Protein AF-W1P8T4-F1 (afdb_monomer_lite)

Structure (mmCIF, N/CA/C/O backbone):
data_AF-W1P8T4-F1
#
_entry.id   AF-W1P8T4-F1
#
loop_
_atom_site.group_PDB
_atom_site.id
_atom_site.type_symbol
_atom_site.label_atom_id
_atom_site.label_alt_id
_atom_site.label_comp_id
_atom_site.label_asym_id
_atom_site.label_entity_id
_atom_site.label_seq_id
_atom_site.pdbx_PDB_ins_code
_atom_site.Cartn_x
_atom_site.Cartn_y
_atom_site.Cartn_z
_atom_site.occupancy
_atom_site.B_iso_or_equiv
_atom_site.auth_seq_id
_atom_site.auth_comp_id
_atom_site.auth_asym_id
_atom_site.auth_atom_id
_atom_site.pdbx_PDB_model_num
ATOM 1 N N . MET A 1 1 ? 58.802 -28.092 11.693 1.00 38.75 1 MET A N 1
ATOM 2 C CA . MET A 1 1 ? 59.271 -26.756 12.123 1.00 38.75 1 MET A CA 1
ATOM 3 C C . MET A 1 1 ? 58.046 -25.963 12.549 1.00 38.75 1 MET A C 1
ATOM 5 O O . MET A 1 1 ? 57.243 -25.651 11.690 1.00 38.75 1 MET A O 1
ATOM 9 N N . SER A 1 2 ? 57.675 -25.945 13.824 1.00 33.44 2 SER A N 1
ATOM 10 C CA . SER A 1 2 ? 58.261 -25.243 14.984 1.00 33.44 2 SER A CA 1
ATOM 11 C C . SER A 1 2 ? 57.431 -23.998 15.304 1.00 33.44 2 SER A C 1
ATOM 13 O O . SER A 1 2 ? 57.454 -23.016 14.572 1.00 33.44 2 SER A O 1
ATOM 15 N N . LEU A 1 3 ? 56.683 -24.141 16.398 1.00 46.53 3 LEU A N 1
ATOM 16 C CA . LEU A 1 3 ? 56.013 -23.136 17.227 1.00 46.53 3 LEU A CA 1
ATOM 17 C C . LEU A 1 3 ? 57.007 -22.090 17.765 1.00 46.53 3 LEU A C 1
ATOM 19 O O . LEU A 1 3 ? 58.188 -22.406 17.767 1.00 46.53 3 LEU A O 1
ATOM 23 N N . TYR A 1 4 ? 56.513 -20.932 18.243 1.00 39.62 4 TYR A N 1
ATOM 24 C CA . TYR A 1 4 ? 56.888 -20.173 19.474 1.00 39.62 4 TYR A CA 1
ATOM 25 C C . TYR A 1 4 ? 56.083 -18.834 19.471 1.00 39.62 4 TYR A C 1
ATOM 27 O O . TYR A 1 4 ? 56.237 -18.055 18.534 1.00 39.62 4 TYR A O 1
ATOM 35 N N . THR A 1 5 ? 54.987 -18.667 20.244 1.00 39.75 5 THR A N 1
ATOM 36 C CA . THR A 1 5 ? 54.836 -18.135 21.643 1.00 39.75 5 THR A CA 1
ATOM 37 C C . THR A 1 5 ? 55.369 -16.703 21.833 1.00 39.75 5 THR A C 1
ATOM 39 O O . THR A 1 5 ? 56.529 -16.468 21.524 1.00 39.75 5 THR A O 1
ATOM 42 N N . GLU A 1 6 ? 54.578 -15.673 22.177 1.00 38.62 6 GLU A N 1
ATOM 43 C CA . GLU A 1 6 ? 53.834 -15.351 23.430 1.00 38.62 6 GLU A CA 1
ATOM 44 C C . GLU A 1 6 ? 54.725 -14.822 24.588 1.00 38.62 6 GLU A C 1
ATOM 46 O O . GLU A 1 6 ? 55.873 -15.233 24.710 1.00 38.62 6 GLU A O 1
ATOM 51 N N . TYR A 1 7 ? 54.121 -13.968 25.442 1.00 37.50 7 TYR A N 1
ATOM 52 C CA . TYR A 1 7 ? 54.518 -13.442 26.774 1.00 37.50 7 TYR A CA 1
ATOM 53 C C . TYR A 1 7 ? 55.282 -12.098 26.841 1.00 37.50 7 TYR A C 1
ATOM 55 O O . TYR A 1 7 ? 56.209 -11.886 26.074 1.00 37.50 7 TYR A O 1
ATOM 63 N N . VAL A 1 8 ? 55.064 -11.153 27.779 1.00 39.03 8 VAL A N 1
ATOM 64 C CA . VAL A 1 8 ? 54.045 -10.788 28.811 1.00 39.03 8 VAL A CA 1
ATOM 65 C C . VAL A 1 8 ? 54.620 -9.561 29.562 1.00 39.03 8 VAL A C 1
ATOM 67 O O . VAL A 1 8 ? 55.841 -9.421 29.610 1.00 39.03 8 VAL A O 1
ATOM 70 N N . GLY A 1 9 ? 53.796 -8.740 30.239 1.00 29.42 9 GLY A N 1
ATOM 71 C CA . GLY A 1 9 ? 54.251 -8.091 31.490 1.00 29.42 9 GLY A CA 1
ATOM 72 C C . GLY A 1 9 ? 53.670 -6.716 31.860 1.00 29.42 9 GLY A C 1
ATOM 73 O O . GLY A 1 9 ? 54.189 -5.692 31.438 1.00 29.42 9 GLY A O 1
ATOM 74 N N . SER A 1 10 ? 52.658 -6.700 32.737 1.00 40.72 10 SER A N 1
ATOM 75 C CA . SER A 1 10 ? 52.400 -5.646 33.760 1.00 40.72 10 SER A CA 1
ATOM 76 C C . SER A 1 10 ? 53.223 -6.006 35.029 1.00 40.72 10 SER A C 1
ATOM 78 O O . SER A 1 10 ? 53.537 -7.202 35.095 1.00 40.72 10 SER A O 1
ATOM 80 N N . PRO A 1 11 ? 53.585 -5.150 36.041 1.00 51.75 11 PRO A N 1
ATOM 81 C CA . PRO A 1 11 ? 52.664 -4.352 36.906 1.00 51.75 11 PRO A CA 1
ATOM 82 C C . PRO A 1 11 ? 53.266 -3.124 37.697 1.00 51.75 11 PRO A C 1
ATOM 84 O O . PRO A 1 11 ? 54.449 -2.818 37.589 1.00 51.75 11 PRO A O 1
ATOM 87 N N . GLY A 1 12 ? 52.460 -2.467 38.562 1.00 30.81 12 GLY A N 1
ATOM 88 C CA . GLY A 1 12 ? 52.875 -1.598 39.706 1.00 30.81 12 GLY A CA 1
ATOM 89 C C . GLY A 1 12 ? 51.897 -0.425 39.974 1.00 30.81 12 GLY A C 1
ATOM 90 O O . GLY A 1 12 ? 51.764 0.428 39.106 1.00 30.81 12 GLY A O 1
ATOM 91 N N . ALA A 1 13 ? 51.009 -0.435 40.991 1.00 36.50 13 ALA A N 1
ATOM 92 C CA . ALA A 1 13 ? 51.192 -0.078 42.427 1.00 36.50 13 ALA A CA 1
ATOM 93 C C . ALA A 1 13 ? 51.742 1.364 42.616 1.00 36.50 13 ALA A C 1
ATOM 95 O O . ALA A 1 13 ? 52.712 1.706 41.960 1.00 36.50 13 ALA A O 1
ATOM 96 N N . ASP A 1 14 ? 51.240 2.290 43.445 1.00 34.28 14 ASP A N 1
ATOM 97 C CA . ASP A 1 14 ? 50.561 2.222 44.747 1.00 34.28 14 ASP A CA 1
ATOM 98 C C . ASP A 1 14 ? 50.040 3.642 45.133 1.00 34.28 14 ASP A C 1
ATOM 100 O O . ASP A 1 14 ? 50.551 4.634 44.607 1.00 34.28 14 ASP A O 1
ATOM 104 N N . GLY A 1 15 ? 49.072 3.771 46.056 1.00 32.84 15 GLY A N 1
ATOM 105 C CA . GLY A 1 15 ? 48.663 5.081 46.613 1.00 32.84 15 GLY A CA 1
ATOM 106 C C . GLY A 1 15 ? 47.266 5.169 47.258 1.00 32.84 15 GLY A C 1
ATOM 107 O O . GLY A 1 15 ? 46.331 5.695 46.662 1.00 32.84 15 GLY A O 1
ATOM 108 N N . SER A 1 16 ? 47.134 4.709 48.506 1.00 38.81 16 SER A N 1
ATOM 109 C CA . SER A 1 16 ? 46.052 5.034 49.475 1.00 38.81 16 SER A CA 1
ATOM 110 C C . SER A 1 16 ? 46.638 5.932 50.600 1.00 38.81 16 SER A C 1
ATOM 112 O O . SER A 1 16 ? 47.856 6.115 50.576 1.00 38.81 16 SER A O 1
ATOM 114 N N . PRO A 1 17 ? 45.932 6.406 51.664 1.00 48.06 17 PRO A N 1
ATOM 115 C CA . PRO A 1 17 ? 44.488 6.559 51.956 1.00 48.06 17 PRO A CA 1
ATOM 116 C C . PRO A 1 17 ? 44.129 7.933 52.626 1.00 48.06 17 PRO A C 1
ATOM 118 O O . PRO A 1 17 ? 45.003 8.628 53.136 1.00 48.06 17 PRO A O 1
ATOM 121 N N . MET A 1 18 ? 42.845 8.307 52.772 1.00 32.91 18 MET A N 1
ATOM 122 C CA . MET A 1 18 ? 42.423 9.198 53.881 1.00 32.91 18 MET A CA 1
ATOM 123 C C . MET A 1 18 ? 40.998 8.879 54.379 1.00 32.91 18 MET A C 1
ATOM 125 O O . MET A 1 18 ? 40.121 8.506 53.609 1.00 32.91 18 MET A O 1
ATOM 129 N N . MET A 1 19 ? 40.840 8.950 55.702 1.00 40.12 19 MET A N 1
ATOM 130 C CA . MET A 1 19 ? 39.893 8.250 56.590 1.00 40.12 19 MET A CA 1
ATOM 131 C C . MET A 1 19 ? 38.429 8.787 56.651 1.00 40.12 19 MET A C 1
ATOM 133 O O . MET A 1 19 ? 38.187 9.914 56.225 1.00 40.12 19 MET A O 1
ATOM 137 N N . PRO A 1 20 ? 37.467 8.032 57.251 1.00 46.41 20 PRO A N 1
ATOM 138 C CA . PRO A 1 20 ? 36.069 8.437 57.565 1.00 46.41 20 PRO A CA 1
ATOM 139 C C . PRO A 1 20 ? 35.914 8.897 59.051 1.00 46.41 20 PRO A C 1
ATOM 141 O O . PRO A 1 20 ? 36.939 8.944 59.734 1.00 46.41 20 PRO A O 1
ATOM 144 N N . PRO A 1 21 ? 34.713 9.029 59.690 1.00 54.47 21 PRO A N 1
ATOM 145 C CA . PRO A 1 21 ? 33.370 9.616 59.407 1.00 54.47 21 PRO A CA 1
ATOM 146 C C . PRO A 1 21 ? 33.087 10.802 60.420 1.00 54.47 21 PRO A C 1
ATOM 148 O O . PRO A 1 21 ? 34.081 11.235 61.003 1.00 54.47 21 PRO A O 1
ATOM 151 N N . PRO A 1 22 ? 31.871 11.383 60.719 1.00 44.50 22 PRO A N 1
ATOM 152 C CA . PRO A 1 22 ? 30.757 10.696 61.423 1.00 44.50 22 PRO A CA 1
ATOM 153 C C . PRO A 1 22 ? 29.301 11.273 61.292 1.00 44.50 22 PRO A C 1
ATOM 155 O O . PRO A 1 22 ? 29.053 12.471 61.267 1.00 44.50 22 PRO A O 1
ATOM 158 N N . ASN A 1 23 ? 28.323 10.375 61.469 1.00 36.62 23 ASN A N 1
ATOM 159 C CA . ASN A 1 23 ? 27.116 10.545 62.305 1.00 36.62 23 ASN A CA 1
ATOM 160 C C . ASN A 1 23 ? 25.839 11.318 61.862 1.00 36.62 23 ASN A C 1
ATOM 162 O O . ASN A 1 23 ? 25.795 12.540 61.815 1.00 36.62 23 ASN A O 1
ATOM 166 N N . LYS A 1 24 ? 24.747 10.525 61.908 1.00 36.94 24 LYS A N 1
ATOM 167 C CA . LYS A 1 24 ? 23.436 10.745 62.575 1.00 36.94 24 LYS A CA 1
ATOM 168 C C . LYS A 1 24 ? 22.267 11.323 61.757 1.00 36.94 24 LYS A C 1
ATOM 170 O O . LYS A 1 24 ? 22.176 12.509 61.478 1.00 36.94 24 LYS A O 1
ATOM 175 N N . ILE A 1 25 ? 21.299 10.432 61.518 1.00 47.41 25 ILE A N 1
ATOM 176 C CA . ILE A 1 25 ? 19.887 10.695 61.190 1.00 47.41 25 ILE A CA 1
ATOM 177 C C . ILE A 1 25 ? 19.217 11.407 62.387 1.00 47.41 25 ILE A C 1
ATOM 179 O O . ILE A 1 25 ? 19.556 11.101 63.535 1.00 47.41 25 ILE A O 1
ATOM 183 N N . PRO A 1 26 ? 18.224 12.284 62.156 1.00 50.25 26 PRO A N 1
ATOM 184 C CA . PRO A 1 26 ? 16.894 11.945 62.661 1.00 50.25 26 PRO A CA 1
ATOM 185 C C . PRO A 1 26 ? 15.768 12.141 61.636 1.00 50.25 26 PRO A C 1
ATOM 187 O O . PRO A 1 26 ? 15.724 13.091 60.860 1.00 50.25 26 PRO A O 1
ATOM 190 N N . VAL A 1 27 ? 14.840 11.193 61.715 1.00 47.62 27 VAL A N 1
ATOM 191 C CA . VAL A 1 27 ? 13.529 11.099 61.075 1.00 47.62 27 VAL A CA 1
ATOM 192 C C . VAL A 1 27 ? 12.773 12.430 61.134 1.00 47.62 27 VAL A C 1
ATOM 194 O O . VAL A 1 27 ? 12.494 12.946 62.216 1.00 47.62 27 VAL A O 1
ATOM 197 N N . SER A 1 28 ? 12.398 12.957 59.966 1.00 49.41 28 SER A N 1
ATOM 198 C CA . SER A 1 28 ? 11.439 14.057 59.868 1.00 49.41 28 SER A CA 1
ATOM 199 C C . SER A 1 28 ? 10.033 13.524 60.147 1.00 49.41 28 SER A C 1
ATOM 201 O O . SER A 1 28 ? 9.520 12.653 59.442 1.00 49.41 28 SER A O 1
ATOM 203 N N . SER A 1 29 ? 9.448 14.027 61.229 1.00 49.41 29 SER A N 1
ATOM 204 C CA . SER A 1 29 ? 8.103 13.725 61.708 1.00 49.41 29 SER A CA 1
ATOM 205 C C . SER A 1 29 ? 7.066 14.332 60.754 1.00 49.41 29 SER A C 1
ATOM 207 O O . SER A 1 29 ? 7.013 15.551 60.591 1.00 49.41 29 SER A O 1
ATOM 209 N N . MET A 1 30 ? 6.249 13.506 60.093 1.00 41.47 30 MET A N 1
ATOM 210 C CA . MET A 1 30 ? 5.172 14.003 59.229 1.00 41.47 30 MET A CA 1
ATOM 211 C C . MET A 1 30 ? 3.962 14.424 60.068 1.00 41.47 30 MET A C 1
ATOM 213 O O . MET A 1 30 ? 3.213 13.588 60.575 1.00 41.47 30 MET A O 1
ATOM 217 N N . SER A 1 31 ? 3.739 15.733 60.168 1.00 45.97 31 SER A N 1
ATOM 218 C CA . SER A 1 31 ? 2.503 16.306 60.705 1.00 45.97 31 SER A CA 1
ATOM 219 C C . SER A 1 31 ? 1.335 16.027 59.754 1.00 45.97 31 SER A C 1
ATOM 221 O O . SER A 1 31 ? 1.304 16.519 58.628 1.00 45.97 31 SER A O 1
ATOM 223 N N . ARG A 1 32 ? 0.356 15.241 60.210 1.00 59.62 32 ARG A N 1
ATOM 224 C CA . ARG A 1 32 ? -0.931 15.051 59.526 1.00 59.62 32 ARG A CA 1
ATOM 225 C C . ARG A 1 32 ? -1.790 16.302 59.714 1.00 59.62 32 ARG A C 1
ATOM 227 O O . ARG A 1 32 ? -2.131 16.628 60.848 1.00 59.62 32 ARG A O 1
ATOM 234 N N . THR A 1 33 ? -2.179 16.975 58.634 1.00 53.00 33 THR A N 1
ATOM 235 C CA . THR A 1 33 ? -3.191 18.042 58.681 1.00 53.00 33 THR A CA 1
ATOM 236 C C . THR A 1 33 ? -4.510 17.551 58.086 1.00 53.00 33 THR A C 1
ATOM 238 O O . THR A 1 33 ? -4.568 17.021 56.979 1.00 53.00 33 THR A O 1
ATOM 241 N N . ASN A 1 34 ? -5.573 17.693 58.880 1.00 42.69 34 ASN A N 1
ATOM 242 C CA . ASN A 1 34 ? -6.947 17.366 58.523 1.00 42.69 34 ASN A CA 1
ATOM 243 C C . ASN A 1 34 ? -7.571 18.439 57.605 1.00 42.69 34 ASN A C 1
ATOM 245 O O . ASN A 1 34 ? -7.216 19.614 57.639 1.00 42.69 34 ASN A O 1
ATOM 249 N N . SER A 1 35 ? -8.542 17.973 56.824 1.00 52.59 35 SER A N 1
ATOM 250 C CA . SER A 1 35 ? -9.438 18.613 55.849 1.00 52.59 35 SER A CA 1
ATOM 251 C C . SER A 1 35 ? -10.062 19.981 56.185 1.00 52.59 35 SER A C 1
ATOM 253 O O . SER A 1 35 ? -10.529 20.193 57.304 1.00 52.59 35 SER A O 1
ATOM 255 N N . ARG A 1 36 ? -10.281 20.811 55.146 1.00 45.78 36 ARG A N 1
ATOM 256 C CA . ARG A 1 36 ? -11.433 21.738 55.018 1.00 45.78 36 ARG A CA 1
ATOM 257 C C . ARG A 1 36 ? -11.977 21.742 53.571 1.00 45.78 36 ARG A C 1
ATOM 259 O O . ARG A 1 36 ? -11.181 21.561 52.651 1.00 45.78 36 ARG A O 1
ATOM 266 N N . PRO A 1 37 ? -13.294 21.948 53.355 1.00 49.94 37 PRO A N 1
ATOM 267 C CA . PRO A 1 37 ? -13.893 22.032 52.024 1.00 49.94 37 PRO A CA 1
ATOM 268 C C . PRO A 1 37 ? -13.695 23.437 51.440 1.00 49.94 37 PRO A C 1
ATOM 270 O O . PRO A 1 37 ? -14.021 24.430 52.088 1.00 49.94 37 PRO A O 1
ATOM 273 N N . VAL A 1 38 ? -13.143 23.517 50.228 1.00 43.22 38 VAL A N 1
ATOM 274 C CA . VAL A 1 38 ? -12.953 24.777 49.498 1.00 43.22 38 VAL A CA 1
ATOM 275 C C . VAL A 1 38 ? -14.232 25.119 48.732 1.00 43.22 38 VAL A C 1
ATOM 277 O O . VAL A 1 38 ? -14.765 24.307 47.979 1.00 43.22 38 VAL A O 1
ATOM 280 N N . GLN A 1 39 ? -14.712 26.332 48.987 1.00 45.19 39 GLN A N 1
ATOM 281 C CA . GLN A 1 39 ? -15.829 27.018 48.348 1.00 45.19 39 GLN A CA 1
ATOM 282 C C . GLN A 1 39 ? -15.459 27.382 46.898 1.00 45.19 39 GLN A C 1
ATOM 284 O O . GLN A 1 39 ? -14.366 27.884 46.645 1.00 45.19 39 GLN A O 1
ATOM 289 N N . PHE A 1 40 ? -16.351 27.073 45.953 1.00 48.03 40 PHE A N 1
ATOM 290 C CA . PHE A 1 40 ? -16.137 27.190 44.507 1.00 48.03 40 PHE A CA 1
ATOM 291 C C . PHE A 1 40 ? -16.166 28.651 44.023 1.00 48.03 40 PHE A C 1
ATOM 293 O O . PHE A 1 40 ? -17.191 29.317 44.131 1.00 48.03 40 PHE A O 1
ATOM 300 N N . GLU A 1 41 ? -15.065 29.104 43.420 1.00 48.66 41 GLU A N 1
ATOM 301 C CA . GLU A 1 41 ? -14.973 30.307 42.580 1.00 48.66 41 GLU A CA 1
ATOM 302 C C . GLU A 1 41 ? -14.687 29.832 41.138 1.00 48.66 41 GLU A C 1
ATOM 304 O O . GLU A 1 41 ? -13.661 29.210 40.858 1.00 48.66 41 GLU A O 1
ATOM 309 N N . ASN A 1 42 ? -15.631 30.047 40.219 1.00 52.81 42 ASN A N 1
ATOM 310 C CA . ASN A 1 42 ? -15.788 29.248 38.991 1.00 52.81 42 ASN A CA 1
ATOM 311 C C . ASN A 1 42 ? -14.883 29.612 37.791 1.00 52.81 42 ASN A C 1
ATOM 313 O O . ASN A 1 42 ? -15.015 28.981 36.745 1.00 52.81 42 ASN A O 1
ATOM 317 N N . SER A 1 43 ? -13.955 30.572 37.898 1.00 54.88 43 SER A N 1
ATOM 318 C CA . SER A 1 43 ? -13.165 31.035 36.731 1.00 54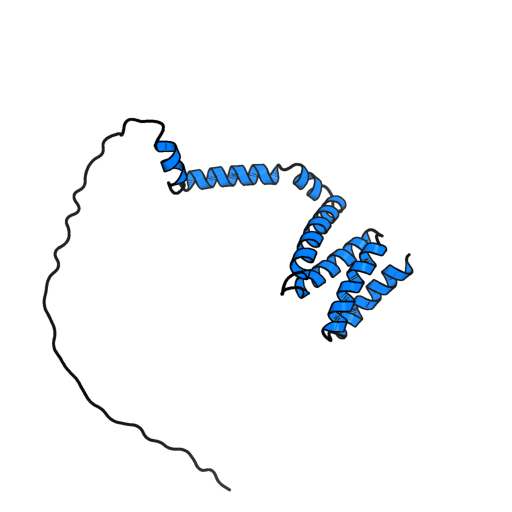.88 43 SER A CA 1
ATOM 319 C C . SER A 1 43 ? -11.699 30.576 36.709 1.00 54.88 43 SER A C 1
ATOM 321 O O . SER A 1 43 ? -11.157 30.319 35.638 1.00 54.88 43 SER A O 1
ATOM 323 N N . SER A 1 44 ? -11.046 30.387 37.861 1.00 53.28 44 SER A N 1
ATOM 324 C CA . SER A 1 44 ? -9.675 29.834 37.918 1.00 53.28 44 SER A CA 1
ATOM 325 C C . SER A 1 44 ? -9.635 28.306 37.793 1.00 53.28 44 SER A C 1
ATOM 327 O O . SER A 1 44 ? -8.573 27.723 37.566 1.00 53.28 44 SER A O 1
ATOM 329 N N . LEU A 1 45 ? -10.789 27.643 37.928 1.00 53.12 45 LEU A N 1
ATOM 330 C CA . LEU A 1 45 ? -10.892 26.189 37.871 1.00 53.12 45 LEU A CA 1
ATOM 331 C C . LEU A 1 45 ? -10.714 25.637 36.458 1.00 53.12 45 LEU A C 1
ATOM 333 O O . LEU A 1 45 ? -10.149 24.559 36.333 1.00 53.12 45 LEU A O 1
ATOM 337 N N . ILE A 1 46 ? -11.116 26.364 35.410 1.00 55.25 46 ILE A N 1
ATOM 338 C CA . ILE A 1 46 ? -11.019 25.885 34.019 1.00 55.25 46 ILE A CA 1
ATOM 339 C C . ILE A 1 46 ? -9.553 25.727 33.588 1.00 55.25 46 ILE A C 1
ATOM 341 O O . ILE A 1 46 ? -9.208 24.717 32.982 1.00 55.25 46 ILE A O 1
ATOM 345 N N . GLN A 1 47 ? -8.667 26.647 33.987 1.00 54.84 47 GLN A N 1
ATOM 346 C CA . GLN A 1 47 ? -7.227 26.511 33.733 1.00 54.84 47 GLN A CA 1
ATOM 347 C C . GLN A 1 47 ? -6.629 25.346 34.542 1.00 54.84 47 GLN A C 1
ATOM 349 O O . GLN A 1 47 ? -5.896 24.525 34.001 1.00 54.84 47 GLN A O 1
ATOM 354 N N . SER A 1 48 ? -7.030 25.195 35.813 1.00 55.19 48 SER A N 1
ATOM 355 C CA . SER A 1 48 ? -6.600 24.056 36.643 1.00 55.19 48 SER A CA 1
ATOM 356 C C . SER A 1 48 ? -7.147 22.700 36.172 1.00 55.19 48 SER A C 1
ATOM 358 O O . SER A 1 48 ? -6.579 21.666 36.509 1.00 55.19 48 SER A O 1
ATOM 360 N N . LEU A 1 49 ? -8.254 22.689 35.419 1.00 56.84 49 LEU A N 1
ATOM 361 C CA . LEU A 1 49 ? -8.894 21.479 34.902 1.00 56.84 49 LEU A CA 1
ATOM 362 C C . LEU A 1 49 ? -8.119 20.895 33.715 1.00 56.84 49 LEU A C 1
ATOM 364 O O . LEU A 1 49 ? -8.103 19.680 33.552 1.00 56.84 49 LEU A O 1
ATOM 368 N N . VAL A 1 50 ? -7.469 21.751 32.919 1.00 63.62 50 VAL A N 1
ATOM 369 C CA . VAL A 1 50 ? -6.620 21.340 31.789 1.00 63.62 50 VAL A CA 1
ATOM 370 C C . VAL A 1 50 ? -5.217 20.946 32.266 1.00 63.62 50 VAL A C 1
ATOM 372 O O . VAL A 1 50 ? -4.643 19.998 31.742 1.00 63.62 50 VAL A O 1
ATOM 375 N N . ASP A 1 51 ? -4.698 21.607 33.307 1.00 71.00 51 ASP A N 1
ATOM 376 C CA . ASP A 1 51 ? -3.375 21.307 33.881 1.00 71.00 51 ASP A CA 1
ATOM 377 C C . ASP A 1 51 ? -3.379 20.135 34.882 1.00 71.00 51 ASP A C 1
ATOM 379 O O . ASP A 1 51 ? -2.322 19.660 35.312 1.00 71.00 51 ASP A O 1
ATOM 383 N N . ARG A 1 52 ? -4.556 19.634 35.277 1.00 84.06 52 ARG A N 1
ATOM 384 C CA . ARG A 1 52 ? -4.662 18.474 36.165 1.00 84.06 52 ARG A CA 1
ATOM 385 C C . ARG A 1 52 ? -4.524 17.179 35.355 1.00 84.06 52 ARG A C 1
ATOM 387 O O . ARG A 1 52 ? -5.305 16.963 34.430 1.00 84.06 52 ARG A O 1
ATOM 394 N N . PRO A 1 53 ? -3.628 16.251 35.742 1.00 85.25 53 PRO A N 1
ATOM 395 C CA . PRO A 1 53 ? -3.581 14.935 35.114 1.00 85.25 53 PRO A CA 1
ATOM 396 C C . PRO A 1 53 ? -4.938 14.233 35.272 1.00 85.25 53 PRO A C 1
ATOM 398 O O . PRO A 1 53 ? -5.460 14.123 36.391 1.00 85.25 53 PRO A O 1
ATOM 401 N N . MET A 1 54 ? -5.507 13.776 34.152 1.00 90.69 54 MET A N 1
ATOM 402 C CA . MET A 1 54 ? -6.789 13.069 34.138 1.00 90.69 54 MET A CA 1
ATOM 403 C C . MET A 1 54 ? -6.752 11.858 35.072 1.00 90.69 54 MET A C 1
ATOM 405 O O . MET A 1 54 ? -5.781 11.097 35.111 1.00 90.69 54 MET A O 1
ATOM 409 N N . LYS A 1 55 ? -7.835 11.650 35.824 1.00 93.75 55 LYS A N 1
ATOM 410 C CA . LYS A 1 55 ? -8.033 10.403 36.575 1.00 93.75 55 LYS A CA 1
ATOM 411 C C . LYS A 1 55 ? -8.210 9.249 35.594 1.00 93.75 55 LYS A C 1
ATOM 413 O O . LYS A 1 55 ? -8.781 9.427 34.525 1.00 93.75 55 LYS A O 1
ATOM 418 N N . LEU A 1 56 ? -7.850 8.036 36.011 1.00 94.88 56 LEU A N 1
ATOM 419 C CA . LEU A 1 56 ? -8.050 6.831 35.198 1.00 94.88 56 LEU A CA 1
ATOM 420 C C . LEU A 1 56 ? -9.507 6.662 34.724 1.00 94.88 56 LEU A C 1
ATOM 422 O O . LEU A 1 56 ? -9.734 6.264 33.589 1.00 94.88 56 LEU A O 1
ATOM 426 N N . SER A 1 57 ? -10.491 7.016 35.557 1.00 95.44 57 SER A N 1
ATOM 427 C CA . SER A 1 57 ? -11.910 6.995 35.177 1.00 95.44 57 SER A CA 1
ATOM 428 C C . SER A 1 57 ? -12.249 7.995 34.068 1.00 95.44 57 SER A C 1
ATOM 430 O O . SER A 1 57 ? -13.052 7.689 33.198 1.00 95.44 57 SER A O 1
ATOM 432 N N . GLU A 1 58 ? -11.638 9.182 34.092 1.00 94.38 58 GLU A N 1
ATOM 433 C CA . GLU A 1 58 ? -11.825 10.216 33.066 1.00 94.38 58 GLU A CA 1
ATOM 434 C C . GLU A 1 58 ? -11.182 9.764 31.746 1.00 94.38 58 GLU A C 1
ATOM 436 O O . GLU A 1 58 ? -11.813 9.858 30.698 1.00 94.38 58 GLU A O 1
ATOM 441 N N . VAL A 1 59 ? -9.980 9.174 31.808 1.00 94.62 59 VAL A N 1
ATOM 442 C CA . VAL A 1 59 ? -9.314 8.563 30.643 1.00 94.62 59 VAL A CA 1
ATOM 443 C C . VAL A 1 59 ? -10.161 7.439 30.050 1.00 94.62 59 VAL A C 1
ATOM 445 O O . VAL A 1 59 ? -10.310 7.373 28.835 1.00 94.62 59 VAL A O 1
ATOM 448 N N . HIS A 1 60 ? -10.731 6.568 30.885 1.00 96.75 60 HIS A N 1
ATOM 449 C CA . HIS A 1 60 ? -11.569 5.463 30.424 1.00 96.75 60 HIS A CA 1
ATOM 450 C C . HIS A 1 60 ? -12.814 5.961 29.682 1.00 96.75 60 HIS A C 1
ATOM 452 O O . HIS A 1 60 ? -13.056 5.532 28.559 1.00 96.75 60 HIS A O 1
ATOM 458 N N . VAL A 1 61 ? -13.545 6.918 30.262 1.00 96.94 61 VAL A N 1
ATOM 459 C CA . VAL A 1 61 ? -14.730 7.511 29.621 1.00 96.94 61 VAL A CA 1
ATOM 460 C C . VAL A 1 61 ? -14.357 8.225 28.319 1.00 96.94 61 VAL A C 1
ATOM 462 O O . VAL A 1 61 ? -15.053 8.078 27.318 1.00 96.94 61 VAL A O 1
ATOM 465 N N . ALA A 1 62 ? -13.246 8.969 28.299 1.00 95.62 62 ALA A N 1
ATOM 466 C CA . ALA A 1 62 ? -12.768 9.623 27.084 1.00 95.62 62 ALA A CA 1
ATOM 467 C C . ALA A 1 62 ? -12.389 8.603 25.996 1.00 95.62 62 ALA A C 1
ATOM 469 O O . ALA A 1 62 ? -12.750 8.782 24.835 1.00 95.62 62 ALA A O 1
ATOM 470 N N . ALA A 1 63 ? -11.711 7.514 26.367 1.00 96.31 63 ALA A N 1
ATOM 471 C CA . ALA A 1 63 ? -11.347 6.442 25.450 1.00 96.31 63 ALA A CA 1
ATOM 472 C C . ALA A 1 63 ? -12.582 5.718 24.894 1.00 96.31 63 ALA A C 1
ATOM 474 O O . ALA A 1 63 ? -12.656 5.514 23.686 1.00 96.31 63 ALA A O 1
ATOM 475 N N . GLU A 1 64 ? -13.568 5.384 25.734 1.00 97.44 64 GLU A N 1
ATOM 476 C CA . GLU A 1 64 ? -14.838 4.801 25.279 1.00 97.44 64 GLU A CA 1
ATOM 477 C C . GLU A 1 64 ? -15.581 5.743 24.333 1.00 97.44 64 GLU A C 1
ATOM 479 O O . GLU A 1 64 ? -16.084 5.306 23.300 1.00 97.44 64 GLU A O 1
ATOM 484 N N . HIS A 1 65 ? -15.628 7.038 24.652 1.00 96.75 65 HIS A N 1
ATOM 485 C CA . HIS A 1 65 ? -16.280 8.025 23.801 1.00 96.75 65 HIS A CA 1
ATOM 486 C C . HIS A 1 65 ? -15.613 8.119 22.423 1.00 96.75 65 HIS A C 1
ATOM 488 O O . HIS A 1 65 ? -16.302 8.054 21.407 1.00 96.75 65 HIS A O 1
ATOM 494 N N . VAL A 1 66 ? -14.280 8.214 22.377 1.00 96.50 66 VAL A N 1
ATOM 495 C CA . VAL A 1 66 ? -13.517 8.276 21.119 1.00 96.50 66 VAL A CA 1
ATOM 496 C C . VAL A 1 66 ? -13.633 6.975 20.333 1.00 96.50 66 VAL A C 1
ATOM 498 O O . VAL A 1 66 ? -13.815 7.016 19.117 1.00 96.50 66 VAL A O 1
ATOM 501 N N . LEU A 1 67 ? -13.568 5.823 21.004 1.00 95.81 67 LEU A N 1
ATOM 502 C CA . LEU A 1 67 ? -13.751 4.527 20.360 1.00 95.81 67 LEU A CA 1
ATOM 503 C C . LEU A 1 67 ? -15.136 4.443 19.722 1.00 95.81 67 LEU A C 1
ATOM 505 O O . LEU A 1 67 ? -15.225 4.172 18.529 1.00 95.81 67 LEU A O 1
ATOM 509 N N . ASN A 1 68 ? -16.193 4.736 20.485 1.00 96.38 68 ASN A N 1
ATOM 510 C CA . ASN A 1 68 ? -17.570 4.715 19.999 1.00 96.38 68 ASN A CA 1
ATOM 511 C C . ASN A 1 68 ? -17.775 5.680 18.832 1.00 96.38 68 ASN A C 1
ATOM 513 O O . ASN A 1 68 ? -18.403 5.303 17.846 1.00 96.38 68 ASN A O 1
ATOM 517 N N . ALA A 1 69 ? -17.216 6.889 18.909 1.00 96.12 69 ALA A N 1
ATOM 518 C CA . ALA A 1 69 ? -17.256 7.845 17.809 1.00 96.12 69 ALA A CA 1
ATOM 519 C C . ALA A 1 69 ? -16.547 7.306 16.556 1.00 96.12 69 ALA A C 1
ATOM 521 O O . ALA A 1 69 ? -17.081 7.419 15.460 1.00 96.12 69 ALA A O 1
ATOM 522 N N . THR A 1 70 ? -15.386 6.666 16.724 1.00 94.19 70 THR A N 1
ATOM 523 C CA . THR A 1 70 ? -14.599 6.110 15.613 1.00 94.19 70 THR A CA 1
ATOM 524 C C . THR A 1 70 ? -15.310 4.933 14.951 1.00 94.19 70 THR A C 1
ATOM 526 O O . THR A 1 70 ? -15.413 4.893 13.733 1.00 94.19 70 THR A O 1
ATOM 529 N N . ILE A 1 71 ? -15.831 3.975 15.725 1.00 94.81 71 ILE A N 1
ATOM 530 C CA . ILE A 1 71 ? -16.507 2.791 15.161 1.00 94.81 71 ILE A CA 1
ATOM 531 C C . ILE A 1 71 ? -17.902 3.107 14.610 1.00 94.81 71 ILE A C 1
ATOM 533 O O . ILE A 1 71 ? -18.431 2.329 13.822 1.00 94.81 71 ILE A O 1
ATOM 537 N N . SER A 1 72 ? -18.499 4.226 15.029 1.00 96.31 72 SER A N 1
ATOM 538 C CA . SER A 1 72 ? -19.789 4.702 14.515 1.00 96.31 72 SER A CA 1
ATOM 539 C C . SER A 1 72 ? -19.635 5.644 13.320 1.00 96.31 72 SER A C 1
ATOM 541 O O . SER A 1 72 ? -20.641 6.154 12.826 1.00 96.31 72 SER A O 1
ATOM 543 N N . ASP A 1 73 ? -18.405 5.899 12.868 1.00 96.00 73 ASP A N 1
ATOM 544 C CA . ASP A 1 73 ? -18.136 6.763 11.725 1.00 96.00 73 ASP A CA 1
ATOM 545 C C . ASP A 1 73 ? -18.766 6.172 10.448 1.00 96.00 73 ASP A C 1
ATOM 547 O O . ASP A 1 73 ? -18.410 5.060 10.044 1.00 96.00 73 ASP A O 1
ATOM 551 N N . PRO A 1 74 ? -19.716 6.869 9.799 1.00 96.25 74 PRO A N 1
ATOM 552 C CA . PRO A 1 74 ? -20.432 6.326 8.648 1.00 96.25 74 PRO A CA 1
ATOM 553 C C . PRO A 1 74 ? -19.512 6.088 7.448 1.00 96.25 74 PRO A C 1
ATOM 555 O O . PRO A 1 74 ? -19.758 5.160 6.676 1.00 96.25 74 PRO A O 1
ATOM 558 N N . ASP A 1 75 ? -18.448 6.879 7.299 1.00 94.50 75 ASP A N 1
ATOM 559 C CA . ASP A 1 75 ? -17.480 6.720 6.215 1.00 94.50 75 ASP A CA 1
ATOM 560 C C . ASP A 1 75 ? -16.621 5.468 6.418 1.00 94.50 75 ASP A C 1
ATOM 562 O O . ASP A 1 75 ? -16.422 4.700 5.474 1.00 94.50 75 ASP A O 1
ATOM 566 N N . LEU A 1 76 ? -16.163 5.213 7.648 1.00 94.00 76 LEU A N 1
ATOM 567 C CA . LEU A 1 76 ? -15.497 3.968 8.022 1.00 94.00 76 LEU A CA 1
ATOM 568 C C . LEU A 1 76 ? -16.422 2.772 7.812 1.00 94.00 76 LEU A C 1
ATOM 570 O O . LEU A 1 76 ? -16.018 1.801 7.175 1.00 94.00 76 LEU A O 1
ATOM 574 N N . LEU A 1 77 ? -17.660 2.847 8.310 1.00 96.25 77 LEU A N 1
ATOM 575 C CA . LEU A 1 77 ? -18.648 1.779 8.163 1.00 96.25 77 LEU A CA 1
ATOM 576 C C . LEU A 1 77 ? -18.934 1.475 6.689 1.00 96.25 77 LEU A C 1
ATOM 578 O O . LEU A 1 77 ? -19.012 0.309 6.309 1.00 96.25 77 LEU A O 1
ATOM 582 N N . LYS A 1 78 ? -19.027 2.506 5.842 1.00 96.50 78 LYS A N 1
ATOM 583 C CA . LYS A 1 78 ? -19.151 2.346 4.392 1.00 96.50 78 LYS A CA 1
ATOM 584 C C . LYS A 1 78 ? -17.907 1.691 3.795 1.00 96.50 78 LYS A C 1
ATOM 586 O O . LYS A 1 78 ? -18.043 0.733 3.039 1.00 96.50 78 LYS A O 1
ATOM 591 N N . ALA A 1 79 ? -16.714 2.162 4.153 1.00 96.50 79 ALA A N 1
ATOM 592 C CA . ALA A 1 79 ? -15.457 1.608 3.656 1.00 96.50 79 ALA A CA 1
ATOM 593 C C . ALA A 1 79 ? -15.305 0.116 3.986 1.00 96.50 79 ALA A C 1
ATOM 595 O O . ALA A 1 79 ? -14.782 -0.632 3.175 1.00 96.50 79 ALA A O 1
ATOM 596 N N . ILE A 1 80 ? -15.791 -0.347 5.139 1.00 95.88 80 ILE A N 1
ATOM 597 C CA . ILE A 1 80 ? -15.727 -1.770 5.518 1.00 95.88 80 ILE A CA 1
ATOM 598 C C . ILE A 1 80 ? -16.975 -2.573 5.118 1.00 95.88 80 ILE A C 1
ATOM 600 O O . ILE A 1 80 ? -17.064 -3.757 5.439 1.00 95.88 80 ILE A O 1
ATOM 604 N N . SER A 1 81 ? -17.948 -1.959 4.434 1.00 96.88 81 SER A N 1
ATOM 605 C CA . SER A 1 81 ? -19.220 -2.612 4.089 1.00 96.88 81 SER A CA 1
ATOM 606 C C . SER A 1 81 ? -19.105 -3.620 2.942 1.00 96.88 81 SER A C 1
ATOM 608 O O . SER A 1 81 ? -19.920 -4.538 2.841 1.00 96.88 81 SER A O 1
ATOM 610 N N . SER A 1 82 ? -18.090 -3.477 2.088 1.00 97.31 82 SER A N 1
ATOM 611 C CA . SER A 1 82 ? -17.833 -4.370 0.962 1.00 97.31 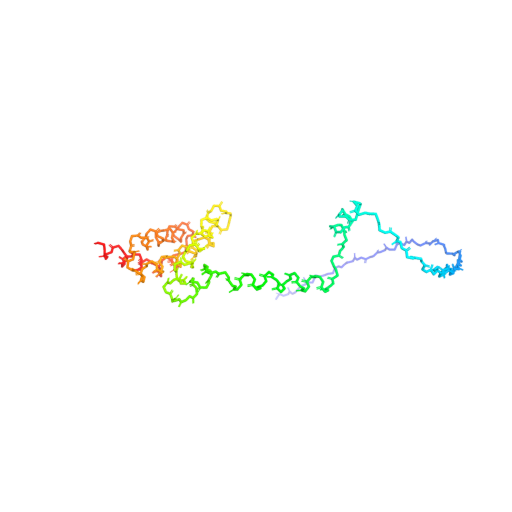82 SER A CA 1
ATOM 612 C C . SER A 1 82 ? -16.335 -4.476 0.672 1.00 97.31 82 SER A C 1
ATOM 614 O O . SER A 1 82 ? -15.554 -3.602 1.045 1.00 97.31 82 SER A O 1
ATOM 616 N N . VAL A 1 83 ? -15.925 -5.540 -0.029 1.00 95.69 83 VAL A N 1
ATOM 617 C CA . VAL A 1 83 ? -14.528 -5.697 -0.479 1.00 95.69 83 VAL A CA 1
ATOM 618 C C . VAL A 1 83 ? -14.123 -4.547 -1.402 1.00 95.69 83 VAL A C 1
ATOM 620 O O . VAL A 1 83 ? -13.019 -4.028 -1.284 1.00 95.69 83 VAL A O 1
ATOM 623 N N . HIS A 1 84 ? -15.027 -4.117 -2.285 1.00 93.81 84 HIS A N 1
ATOM 624 C CA . HIS A 1 84 ? -14.758 -3.036 -3.227 1.00 93.81 84 HIS A CA 1
ATOM 625 C C . HIS A 1 84 ? -14.536 -1.695 -2.515 1.00 93.81 84 HIS A C 1
ATOM 627 O O . HIS A 1 84 ? -13.537 -1.026 -2.767 1.00 93.81 84 HIS A O 1
ATOM 633 N N . ASP A 1 85 ? -15.424 -1.324 -1.587 1.00 95.25 85 ASP A N 1
ATOM 634 C CA . ASP A 1 85 ? -15.287 -0.083 -0.814 1.00 95.25 85 ASP A CA 1
ATOM 635 C C . ASP A 1 85 ? -14.040 -0.109 0.081 1.00 95.25 85 ASP A C 1
ATOM 637 O O . ASP A 1 85 ? -13.370 0.916 0.252 1.00 95.25 85 ASP A O 1
ATOM 641 N N . PHE A 1 86 ? -13.683 -1.291 0.591 1.00 96.12 86 PHE A N 1
ATOM 642 C CA . PHE A 1 86 ? -12.463 -1.477 1.364 1.00 96.12 86 PHE A CA 1
ATOM 643 C C . PHE A 1 86 ? -11.229 -1.258 0.493 1.00 96.12 86 PHE A C 1
ATOM 645 O O . PHE A 1 86 ? -10.343 -0.502 0.882 1.00 96.12 86 PHE A O 1
ATOM 652 N N . GLU A 1 87 ? -11.173 -1.871 -0.693 1.00 95.25 87 GLU A N 1
ATOM 653 C CA . GLU A 1 87 ? -10.056 -1.707 -1.626 1.00 95.25 87 GLU A CA 1
ATOM 654 C C . GLU A 1 87 ? -9.920 -0.252 -2.101 1.00 95.25 87 GLU A C 1
ATOM 656 O O . GLU A 1 87 ? -8.799 0.241 -2.213 1.00 95.25 87 GLU A O 1
ATOM 661 N N . LEU A 1 88 ? -11.028 0.475 -2.291 1.00 94.31 88 LEU A N 1
ATOM 662 C CA . LEU A 1 88 ? -10.999 1.912 -2.586 1.00 94.31 88 LEU A CA 1
ATOM 663 C C . LEU A 1 88 ? -10.376 2.723 -1.441 1.00 94.31 88 LEU A C 1
ATOM 665 O O . LEU A 1 88 ? -9.494 3.551 -1.678 1.00 94.31 88 LEU A O 1
ATOM 669 N N . LYS A 1 89 ? -10.798 2.479 -0.193 1.00 95.88 89 LYS A N 1
ATOM 670 C CA . LYS A 1 89 ? -10.229 3.167 0.977 1.00 95.88 89 LYS A CA 1
ATOM 671 C C . LYS A 1 89 ? -8.766 2.779 1.209 1.00 95.88 89 LYS A C 1
ATOM 673 O O . LYS A 1 89 ? -7.949 3.634 1.547 1.00 95.88 89 LYS A O 1
ATOM 678 N N . TYR A 1 90 ? -8.433 1.507 1.012 1.00 96.25 90 TYR A N 1
ATOM 679 C CA . TYR A 1 90 ? -7.074 0.985 1.084 1.00 96.25 90 TYR A CA 1
ATOM 680 C C . TYR A 1 90 ? -6.170 1.661 0.052 1.00 96.25 90 TYR A C 1
ATOM 682 O O . TYR A 1 90 ? -5.089 2.121 0.414 1.00 96.25 90 TYR A O 1
ATOM 690 N N . LEU A 1 91 ? -6.614 1.786 -1.201 1.00 96.00 91 LEU A N 1
ATOM 691 C CA . LEU A 1 91 ? -5.872 2.476 -2.257 1.00 96.00 91 LEU A CA 1
ATOM 692 C C . LEU A 1 91 ? -5.599 3.941 -1.915 1.00 96.00 91 LEU A C 1
ATOM 694 O O . LEU A 1 91 ? -4.472 4.396 -2.090 1.00 96.00 91 LEU A O 1
ATOM 698 N N . ASP A 1 92 ? -6.596 4.668 -1.408 1.00 95.81 92 ASP A N 1
ATOM 699 C CA . ASP A 1 92 ? -6.450 6.074 -1.013 1.00 95.81 92 ASP A CA 1
ATOM 700 C C . ASP A 1 92 ? -5.364 6.254 0.064 1.00 95.81 92 ASP A C 1
ATOM 702 O O . ASP A 1 92 ? -4.402 7.009 -0.113 1.00 95.81 92 ASP A O 1
ATOM 706 N N . LE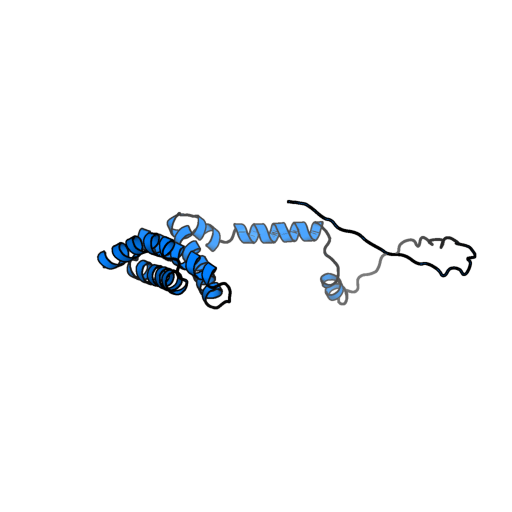U A 1 93 ? -5.448 5.467 1.142 1.00 96.88 93 LEU A N 1
ATOM 707 C CA . LEU A 1 93 ? -4.468 5.493 2.231 1.00 96.88 93 LEU A CA 1
ATOM 708 C C . LEU A 1 93 ? -3.073 5.055 1.765 1.00 96.88 93 LEU A C 1
ATOM 710 O O . LEU A 1 93 ? -2.071 5.684 2.112 1.00 96.88 93 LEU A O 1
ATOM 714 N N . THR A 1 94 ? -3.005 3.995 0.958 1.00 97.38 94 THR A N 1
ATOM 715 C CA . THR A 1 94 ? -1.750 3.428 0.446 1.00 97.38 94 THR A CA 1
ATOM 716 C C . THR A 1 94 ? -1.060 4.405 -0.494 1.00 97.38 94 THR A C 1
ATOM 718 O O . THR A 1 94 ? 0.149 4.598 -0.391 1.00 97.38 94 THR A O 1
ATOM 721 N N . LYS A 1 95 ? -1.818 5.094 -1.351 1.00 96.44 95 LYS A N 1
ATOM 722 C CA . LYS A 1 95 ? -1.303 6.143 -2.232 1.00 96.44 95 LYS A CA 1
ATOM 723 C C . LYS A 1 95 ? -0.747 7.317 -1.435 1.00 96.44 95 LYS A C 1
ATOM 725 O O . LYS A 1 95 ? 0.381 7.737 -1.690 1.00 96.44 95 LYS A O 1
ATOM 730 N N . GLY A 1 96 ? -1.483 7.798 -0.433 1.00 96.50 96 GLY A N 1
ATOM 731 C CA . GLY A 1 96 ? -0.997 8.856 0.454 1.00 96.50 96 GLY A CA 1
ATOM 732 C C . GLY A 1 96 ? 0.297 8.463 1.178 1.00 96.50 96 GLY A C 1
ATOM 733 O O . GLY A 1 96 ? 1.241 9.253 1.249 1.00 96.50 96 GLY A O 1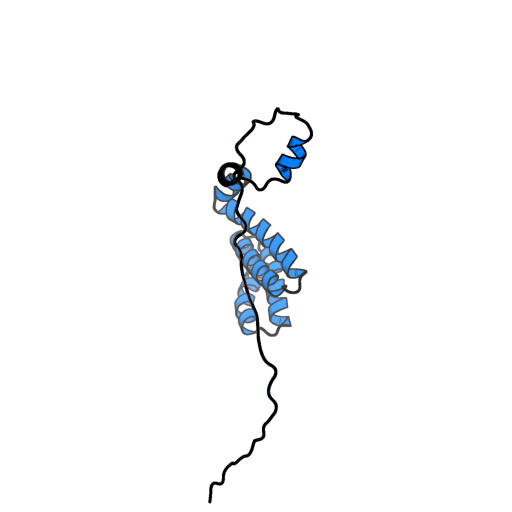
ATOM 734 N N . ALA A 1 97 ? 0.387 7.226 1.670 1.00 97.56 97 ALA A N 1
ATOM 735 C CA . ALA A 1 97 ? 1.599 6.709 2.302 1.00 97.56 97 ALA A CA 1
ATOM 736 C C . ALA A 1 97 ? 2.764 6.571 1.304 1.00 97.56 97 ALA A C 1
ATOM 738 O O . ALA A 1 97 ? 3.873 7.027 1.595 1.00 97.56 97 ALA A O 1
ATOM 739 N N . ALA A 1 98 ? 2.518 6.012 0.115 1.00 96.88 98 ALA A N 1
ATOM 740 C CA . ALA A 1 98 ? 3.514 5.854 -0.942 1.00 96.88 98 ALA A CA 1
ATOM 741 C C . ALA A 1 98 ? 4.114 7.204 -1.347 1.00 96.88 98 ALA A C 1
ATOM 743 O O . ALA A 1 98 ? 5.334 7.359 -1.382 1.00 96.88 98 ALA A O 1
ATOM 744 N N . GLU A 1 99 ? 3.273 8.216 -1.570 1.00 95.44 99 GLU A N 1
ATOM 745 C CA . GLU A 1 99 ? 3.705 9.573 -1.913 1.00 95.44 99 GLU A CA 1
ATOM 746 C C . GLU A 1 99 ? 4.587 10.203 -0.827 1.00 95.44 99 GLU A C 1
ATOM 748 O O . GLU A 1 99 ? 5.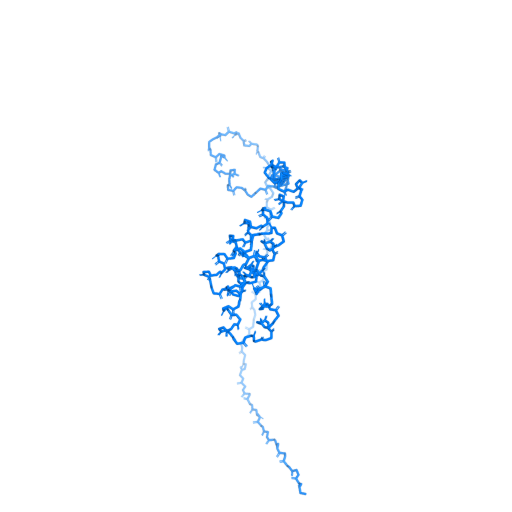587 10.851 -1.149 1.00 95.44 99 GLU A O 1
ATOM 753 N N . ASN A 1 100 ? 4.264 9.981 0.451 1.00 96.69 100 ASN A N 1
ATOM 754 C CA . ASN A 1 100 ? 5.085 10.451 1.566 1.00 96.69 100 ASN A CA 1
ATOM 755 C C . ASN A 1 100 ? 6.442 9.739 1.614 1.00 96.69 100 ASN A C 1
ATOM 757 O O . ASN A 1 100 ? 7.483 10.397 1.689 1.00 96.69 100 ASN A O 1
ATOM 761 N N . TYR A 1 101 ? 6.462 8.406 1.520 1.00 96.75 101 TYR A N 1
ATOM 762 C CA . TYR A 1 101 ? 7.713 7.650 1.546 1.00 96.75 101 TYR A CA 1
ATOM 763 C C . TYR A 1 101 ? 8.602 7.955 0.342 1.00 96.75 101 TYR A C 1
ATOM 765 O O . TYR A 1 101 ? 9.809 8.127 0.520 1.00 96.75 101 TYR A O 1
ATOM 773 N N . ASN A 1 102 ? 8.023 8.096 -0.852 1.00 92.88 102 ASN A N 1
ATOM 774 C 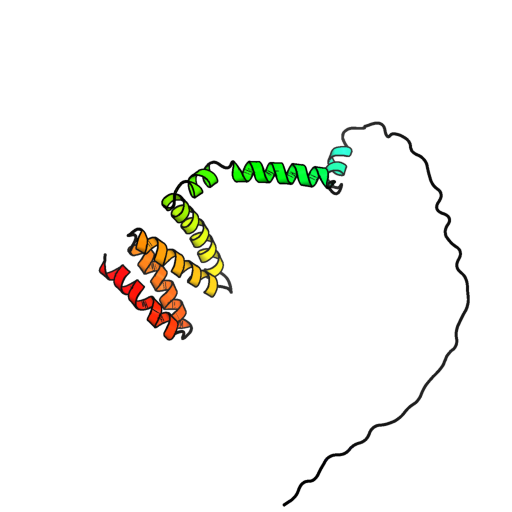CA . ASN A 1 102 ? 8.740 8.418 -2.088 1.00 92.88 102 ASN A CA 1
ATOM 775 C C . ASN A 1 102 ? 9.480 9.764 -2.015 1.00 92.88 102 ASN A C 1
ATOM 777 O O . ASN A 1 102 ? 10.514 9.930 -2.659 1.00 92.88 102 ASN A O 1
ATOM 781 N N . ARG A 1 103 ? 8.996 10.710 -1.200 1.00 93.12 103 ARG A N 1
ATOM 782 C CA . ARG A 1 103 ? 9.637 12.017 -0.955 1.00 93.12 103 ARG A CA 1
ATOM 783 C C . ARG A 1 103 ? 10.623 12.014 0.218 1.00 93.12 103 ARG A C 1
ATOM 785 O O . ARG A 1 103 ? 11.183 13.055 0.549 1.00 93.12 103 ARG A O 1
ATOM 792 N N . SER A 1 104 ? 10.830 10.868 0.858 1.00 93.62 104 SER A N 1
ATOM 793 C CA . SER A 1 104 ? 11.671 10.720 2.047 1.00 93.62 104 SER A CA 1
ATOM 794 C C . SER A 1 104 ? 12.924 9.885 1.764 1.00 93.62 104 SER A C 1
ATOM 796 O O . SER A 1 104 ? 13.064 9.253 0.716 1.00 93.62 104 SER A O 1
ATOM 798 N N . TRP A 1 105 ? 13.821 9.789 2.748 1.00 93.19 105 TRP A N 1
ATOM 799 C CA . TRP A 1 105 ? 14.949 8.850 2.690 1.00 93.19 105 TRP A CA 1
ATOM 800 C C . TRP A 1 105 ? 14.529 7.373 2.734 1.00 93.19 105 TRP A C 1
ATOM 802 O O . TRP A 1 105 ? 15.340 6.492 2.459 1.00 93.19 105 TRP A O 1
ATOM 812 N N . TRP A 1 106 ? 13.260 7.086 3.025 1.00 93.69 106 TRP A N 1
ATOM 813 C CA . TRP A 1 106 ? 12.682 5.745 3.042 1.00 93.69 106 TRP A CA 1
ATOM 814 C C . TRP A 1 106 ? 11.936 5.393 1.747 1.00 93.69 106 TRP A C 1
ATOM 816 O O . TRP A 1 106 ? 11.039 4.554 1.772 1.00 93.69 106 TRP A O 1
ATOM 826 N N . LYS A 1 107 ? 12.344 5.964 0.603 1.00 91.31 107 LYS A N 1
ATOM 827 C CA . LYS A 1 107 ? 11.752 5.740 -0.734 1.00 91.31 107 LYS A CA 1
ATOM 828 C C . LYS A 1 107 ? 11.485 4.272 -1.102 1.00 91.31 107 LYS A C 1
ATOM 830 O O . LYS A 1 107 ? 10.519 3.984 -1.794 1.00 91.31 107 LYS A O 1
ATOM 835 N N . ARG A 1 108 ? 12.293 3.330 -0.598 1.00 92.88 108 ARG A N 1
ATOM 836 C CA . ARG A 1 108 ? 12.093 1.884 -0.810 1.00 92.88 108 ARG A CA 1
ATOM 837 C C . ARG A 1 108 ? 10.736 1.400 -0.289 1.00 92.88 108 ARG A C 1
ATOM 839 O O . ARG A 1 108 ? 10.109 0.574 -0.936 1.00 92.88 108 ARG A O 1
ATOM 846 N N . HIS A 1 109 ? 10.265 1.942 0.835 1.00 94.81 109 HIS A N 1
ATOM 847 C CA . HIS A 1 109 ? 8.936 1.633 1.370 1.00 94.81 109 HIS A CA 1
ATOM 848 C C . HIS A 1 109 ? 7.835 2.182 0.462 1.00 94.81 109 HIS A C 1
ATOM 850 O O . HIS A 1 109 ? 6.843 1.503 0.237 1.00 94.81 109 HIS A O 1
ATOM 856 N N . GLY A 1 110 ? 8.036 3.376 -0.105 1.00 95.19 110 GLY A N 1
ATOM 857 C CA . GLY A 1 110 ? 7.089 3.969 -1.048 1.00 95.19 110 GLY A CA 1
ATOM 858 C C . GLY A 1 110 ? 6.903 3.102 -2.287 1.00 95.19 110 GLY A C 1
ATOM 859 O O . GLY A 1 110 ? 5.774 2.834 -2.673 1.00 95.19 110 GLY A O 1
ATOM 860 N N . VAL A 1 111 ? 7.995 2.547 -2.812 1.00 93.81 111 VAL A N 1
ATOM 861 C CA . VAL A 1 111 ? 7.950 1.650 -3.971 1.00 93.81 111 VAL A CA 1
ATOM 862 C C . VAL A 1 111 ? 7.279 0.304 -3.675 1.00 93.81 111 VAL A C 1
ATOM 864 O O . VAL A 1 111 ? 6.574 -0.215 -4.534 1.00 93.81 111 VAL A O 1
ATOM 867 N N . VAL A 1 112 ? 7.432 -0.259 -2.471 1.00 94.50 112 VAL A N 1
ATOM 868 C CA . VAL A 1 112 ? 6.655 -1.453 -2.076 1.00 94.50 112 VAL A CA 1
ATOM 869 C C . VAL A 1 112 ? 5.155 -1.149 -2.121 1.00 94.50 112 VAL A C 1
ATOM 871 O O . VAL A 1 112 ? 4.383 -1.936 -2.662 1.00 94.50 112 VAL A O 1
ATOM 874 N N . LEU A 1 113 ? 4.750 0.024 -1.626 1.00 97.12 113 LEU A N 1
ATOM 875 C CA . LEU A 1 113 ? 3.357 0.463 -1.683 1.00 97.12 113 LEU A CA 1
ATOM 876 C C . LEU A 1 113 ? 2.897 0.765 -3.119 1.00 97.12 113 LEU A C 1
ATOM 878 O O . LEU A 1 113 ? 1.764 0.441 -3.456 1.00 97.12 113 LEU A O 1
ATOM 882 N N . ASP A 1 114 ? 3.756 1.318 -3.987 1.00 96.81 114 ASP A N 1
ATOM 883 C CA . ASP A 1 114 ? 3.458 1.459 -5.422 1.00 96.81 114 ASP A CA 1
ATOM 884 C C . ASP A 1 114 ? 3.201 0.079 -6.071 1.00 96.81 114 ASP A C 1
ATOM 886 O O . ASP A 1 114 ? 2.303 -0.042 -6.901 1.00 96.81 114 ASP A O 1
ATOM 890 N N . GLY A 1 115 ? 3.912 -0.979 -5.661 1.00 96.00 115 GLY A N 1
ATOM 891 C CA . GLY A 1 115 ? 3.656 -2.353 -6.113 1.00 96.00 115 GLY A CA 1
ATOM 892 C C . GLY A 1 115 ? 2.287 -2.899 -5.687 1.00 96.00 115 GLY A C 1
ATOM 893 O O . GLY A 1 115 ? 1.574 -3.481 -6.506 1.00 96.00 115 GLY A O 1
ATOM 894 N N . GLU A 1 116 ? 1.881 -2.661 -4.438 1.00 96.31 116 GLU A N 1
ATOM 895 C CA . GLU A 1 116 ? 0.542 -3.029 -3.948 1.00 96.31 116 GLU A CA 1
ATOM 896 C C . GLU A 1 116 ? -0.564 -2.259 -4.687 1.00 96.31 116 GLU A C 1
ATOM 898 O O . GLU A 1 116 ? -1.553 -2.850 -5.129 1.00 96.31 116 GLU A O 1
ATOM 903 N N . ILE A 1 117 ? -0.374 -0.950 -4.902 1.00 97.19 117 ILE A N 1
ATOM 904 C CA . ILE A 1 117 ? -1.282 -0.121 -5.711 1.00 97.19 117 ILE A CA 1
ATOM 905 C C . ILE A 1 117 ? -1.405 -0.705 -7.121 1.00 97.19 117 ILE A C 1
ATOM 907 O O . ILE A 1 117 ? -2.520 -0.868 -7.619 1.00 97.19 117 ILE A O 1
ATOM 911 N N . ALA A 1 118 ? -0.280 -1.071 -7.742 1.00 96.56 118 ALA A N 1
ATOM 912 C CA . ALA A 1 118 ? -0.260 -1.644 -9.082 1.00 96.56 118 ALA A CA 1
ATOM 913 C C . ALA A 1 118 ? -1.094 -2.929 -9.169 1.00 96.56 118 ALA A C 1
ATOM 915 O O . ALA A 1 118 ? -1.913 -3.075 -10.082 1.00 96.56 118 ALA A O 1
ATOM 916 N N . ALA A 1 119 ? -0.931 -3.825 -8.192 1.00 95.25 119 ALA A N 1
ATOM 917 C CA . ALA A 1 119 ? -1.642 -5.094 -8.127 1.00 95.25 119 ALA A CA 1
ATOM 918 C C . ALA A 1 119 ? -3.157 -4.911 -7.931 1.00 95.25 119 ALA A C 1
ATOM 920 O O . ALA A 1 119 ? -3.947 -5.612 -8.565 1.00 95.25 119 ALA A O 1
ATOM 921 N N . VAL A 1 120 ? -3.586 -3.976 -7.074 1.00 95.12 120 VAL A N 1
ATOM 922 C CA . VAL A 1 120 ? -5.019 -3.685 -6.876 1.00 95.12 120 VAL A CA 1
ATOM 923 C C . VAL A 1 120 ? -5.622 -3.056 -8.137 1.00 95.12 120 VAL A C 1
ATOM 925 O O . VAL A 1 120 ? -6.664 -3.516 -8.603 1.00 95.12 120 VAL A O 1
ATOM 928 N N . CYS A 1 121 ? -4.953 -2.064 -8.739 1.00 94.56 121 CYS A N 1
ATOM 929 C CA . CYS A 1 121 ? -5.411 -1.438 -9.983 1.00 94.56 121 CYS A CA 1
ATOM 930 C C . CYS A 1 121 ? -5.560 -2.458 -11.118 1.00 94.56 121 CYS A C 1
ATOM 932 O O . CYS A 1 121 ? -6.557 -2.414 -11.837 1.00 94.56 121 CYS A O 1
ATOM 934 N N . HIS A 1 122 ? -4.629 -3.411 -11.232 1.00 94.06 122 HIS A N 1
ATOM 935 C CA . HIS A 1 122 ? -4.705 -4.486 -12.220 1.00 94.06 122 HIS A CA 1
ATOM 936 C C . HIS A 1 122 ? -5.971 -5.335 -12.046 1.00 94.06 122 HIS A C 1
ATOM 938 O O . HIS A 1 122 ? -6.709 -5.559 -13.003 1.00 94.06 122 HIS A O 1
ATOM 944 N N . ARG A 1 123 ? -6.268 -5.773 -10.812 1.00 92.69 123 ARG A N 1
ATOM 945 C CA . ARG A 1 123 ? -7.470 -6.577 -10.517 1.00 92.69 123 ARG A CA 1
ATOM 946 C C . ARG A 1 123 ? -8.770 -5.836 -10.821 1.00 92.69 123 ARG A C 1
ATOM 948 O O . ARG A 1 123 ? -9.775 -6.473 -11.119 1.00 92.69 123 ARG A O 1
ATOM 955 N N . HIS A 1 124 ? -8.758 -4.508 -10.736 1.00 92.12 124 HIS A N 1
ATOM 956 C CA . HIS A 1 124 ? -9.910 -3.655 -11.047 1.00 92.12 124 HIS A CA 1
ATOM 957 C C . HIS A 1 124 ? -9.992 -3.272 -12.532 1.00 92.12 124 HIS A C 1
ATOM 959 O O . HIS A 1 124 ? -10.884 -2.516 -12.910 1.00 92.12 124 HIS A O 1
ATOM 965 N N . GLY A 1 125 ? -9.082 -3.769 -13.376 1.00 92.12 125 GLY A N 1
ATOM 966 C CA . GLY A 1 125 ? -9.032 -3.443 -14.803 1.00 92.12 125 GLY A CA 1
ATOM 967 C C . GLY A 1 125 ? -8.523 -2.029 -15.101 1.00 92.12 125 GLY A C 1
ATOM 968 O O . GLY A 1 125 ? -8.682 -1.536 -16.212 1.00 92.12 125 GLY A O 1
ATOM 969 N N . ASN A 1 126 ? -7.916 -1.353 -14.121 1.00 93.75 126 ASN A N 1
ATOM 970 C CA . ASN A 1 126 ? -7.290 -0.049 -14.314 1.00 93.75 126 ASN A CA 1
ATOM 971 C C . ASN A 1 126 ? -5.821 -0.229 -14.714 1.00 93.75 126 ASN A C 1
ATOM 973 O O . ASN A 1 126 ? -4.896 0.002 -13.926 1.00 93.75 126 ASN A O 1
ATOM 977 N N . TYR A 1 127 ? -5.630 -0.701 -15.942 1.00 93.75 127 TYR A N 1
ATOM 978 C CA . TYR A 1 127 ? -4.325 -1.083 -16.469 1.00 93.75 127 TYR A CA 1
ATOM 979 C C . TYR A 1 127 ? -3.363 0.107 -16.586 1.00 93.75 127 TYR A C 1
ATOM 981 O O . TYR A 1 127 ? -2.205 -0.023 -16.203 1.00 93.75 127 TYR A O 1
ATOM 989 N N . ASP A 1 128 ? -3.851 1.299 -16.940 1.00 94.50 128 ASP A N 1
ATOM 990 C CA . ASP A 1 128 ? -3.051 2.531 -17.000 1.00 94.50 128 ASP A CA 1
ATOM 991 C C . ASP A 1 128 ? -2.375 2.880 -15.666 1.00 94.50 128 ASP A C 1
ATOM 993 O O . ASP A 1 128 ? -1.189 3.219 -15.615 1.00 94.50 128 ASP A O 1
ATOM 997 N N . LEU A 1 129 ? -3.137 2.856 -14.564 1.00 93.62 129 LEU A N 1
ATOM 998 C CA . LEU A 1 129 ? -2.592 3.139 -13.233 1.00 93.62 129 LEU A CA 1
ATOM 999 C C . LEU A 1 129 ? -1.733 1.984 -12.724 1.00 93.62 129 LEU A C 1
ATOM 1001 O O . LEU A 1 129 ? -0.764 2.229 -12.001 1.00 93.62 129 LEU A O 1
ATOM 1005 N N . SER A 1 130 ? -2.068 0.753 -13.117 1.00 95.81 130 SER A N 1
ATOM 1006 C CA . SER A 1 130 ? -1.270 -0.426 -12.804 1.00 95.81 130 SER A CA 1
ATOM 1007 C C . SER A 1 130 ? 0.118 -0.330 -13.436 1.00 95.81 130 SER A C 1
ATOM 1009 O O . SER A 1 130 ? 1.112 -0.346 -12.710 1.00 95.81 130 SER A O 1
ATOM 1011 N N . ALA A 1 131 ? 0.189 -0.102 -14.750 1.00 95.94 131 ALA A N 1
ATOM 1012 C CA . ALA A 1 131 ? 1.432 0.040 -15.497 1.00 95.94 131 ALA A CA 1
ATOM 1013 C C . ALA A 1 131 ? 2.301 1.168 -14.925 1.00 95.94 131 ALA A C 1
ATOM 1015 O O . ALA A 1 131 ? 3.427 0.917 -14.509 1.00 95.94 131 ALA A O 1
ATOM 1016 N N . LYS A 1 132 ? 1.749 2.377 -14.741 1.00 95.19 132 LYS A N 1
ATOM 1017 C CA . LYS A 1 132 ? 2.482 3.513 -14.139 1.00 95.19 132 LYS A CA 1
ATOM 1018 C C . LYS A 1 132 ? 3.060 3.210 -12.759 1.00 95.19 132 LYS A C 1
ATOM 1020 O O . LYS A 1 132 ? 4.101 3.744 -12.381 1.00 95.19 132 LYS A O 1
ATOM 1025 N N . SER A 1 133 ? 2.359 2.409 -11.965 1.00 95.75 133 SER A N 1
ATOM 1026 C CA . SER A 1 133 ? 2.826 2.036 -10.631 1.00 95.75 133 SER A CA 1
ATOM 1027 C C . SER A 1 133 ? 3.922 0.968 -10.719 1.00 95.75 133 SER A C 1
ATOM 1029 O O . SER A 1 133 ? 4.965 1.119 -10.083 1.00 95.75 133 SER A O 1
ATOM 1031 N N . TYR A 1 134 ? 3.764 -0.039 -11.586 1.00 97.00 134 TYR A N 1
ATOM 1032 C CA . TYR A 1 134 ? 4.801 -1.039 -11.855 1.00 97.00 134 TYR A CA 1
ATOM 1033 C C . TYR A 1 134 ? 6.062 -0.456 -12.506 1.00 97.00 134 TYR A C 1
ATOM 1035 O O . TYR A 1 134 ? 7.163 -0.893 -12.173 1.00 97.00 134 TYR A O 1
ATOM 1043 N N . GLU A 1 135 ? 5.949 0.562 -13.360 1.00 95.75 135 GLU A N 1
ATOM 1044 C CA . GLU A 1 135 ? 7.092 1.291 -13.922 1.00 95.75 135 GLU A CA 1
ATOM 1045 C C . GLU A 1 135 ? 7.974 1.885 -12.821 1.00 95.75 135 GLU A C 1
ATOM 1047 O O . GLU A 1 135 ? 9.196 1.747 -12.868 1.00 95.75 135 GLU A O 1
ATOM 1052 N N . LYS A 1 136 ? 7.380 2.503 -11.788 1.00 94.75 136 LYS A N 1
ATOM 1053 C CA . LYS A 1 136 ? 8.140 3.037 -10.643 1.00 94.75 136 LYS A CA 1
ATOM 1054 C C . LYS A 1 136 ? 8.886 1.934 -9.897 1.00 94.75 136 LYS A C 1
ATOM 1056 O O . LYS A 1 136 ? 10.040 2.132 -9.512 1.00 94.75 136 LYS A O 1
ATOM 1061 N N . VAL A 1 137 ? 8.237 0.782 -9.710 1.00 95.75 137 VAL A N 1
ATOM 1062 C CA . VAL A 1 137 ? 8.847 -0.398 -9.081 1.00 95.75 137 VAL A CA 1
ATOM 1063 C C . VAL A 1 137 ? 10.042 -0.874 -9.894 1.00 95.75 137 VAL A C 1
ATOM 1065 O O . VAL A 1 137 ? 11.148 -0.988 -9.362 1.00 95.75 137 VAL A O 1
ATOM 1068 N N . CYS A 1 138 ? 9.847 -1.053 -11.199 1.00 95.19 138 CYS A N 1
ATOM 1069 C CA . CYS A 1 138 ? 10.898 -1.473 -12.114 1.00 95.19 138 CYS A CA 1
ATOM 1070 C C . CYS A 1 138 ? 12.056 -0.468 -12.147 1.00 95.19 138 CYS A C 1
ATOM 1072 O O . CYS A 1 138 ? 13.217 -0.868 -12.077 1.00 95.19 138 CYS A O 1
ATOM 1074 N N . ALA A 1 139 ? 11.760 0.834 -12.185 1.00 94.88 139 ALA A N 1
ATOM 1075 C CA . ALA A 1 139 ? 12.762 1.893 -12.202 1.00 94.88 139 ALA A CA 1
ATOM 1076 C C . ALA A 1 139 ? 13.636 1.884 -10.939 1.00 94.88 139 ALA A C 1
ATOM 1078 O O . ALA A 1 139 ? 14.860 2.010 -11.040 1.00 94.88 139 ALA A O 1
ATOM 1079 N N . LEU A 1 140 ? 13.043 1.693 -9.752 1.00 93.50 140 LEU A N 1
ATOM 1080 C CA . LEU A 1 140 ? 13.817 1.563 -8.517 1.00 93.50 140 LEU A CA 1
ATOM 1081 C C . LEU A 1 140 ? 14.680 0.297 -8.542 1.00 93.50 140 LEU A C 1
ATOM 1083 O O . LEU A 1 140 ? 15.876 0.373 -8.270 1.00 93.50 140 LEU A O 1
ATOM 1087 N N . TYR A 1 141 ? 14.093 -0.857 -8.871 1.00 94.56 141 TYR A N 1
ATOM 1088 C CA . TYR A 1 141 ? 14.807 -2.135 -8.844 1.00 94.56 141 TYR A CA 1
ATOM 1089 C C . TYR A 1 141 ? 15.969 -2.154 -9.841 1.00 94.56 141 TYR A C 1
ATOM 1091 O O . TYR A 1 141 ? 17.066 -2.591 -9.496 1.00 94.56 141 TYR A O 1
ATOM 1099 N N . ALA A 1 142 ? 15.772 -1.609 -11.043 1.00 94.88 142 ALA A N 1
ATOM 1100 C CA . ALA A 1 142 ? 16.835 -1.435 -12.026 1.00 94.88 142 ALA A CA 1
ATOM 1101 C C . ALA A 1 142 ? 17.928 -0.479 -11.520 1.00 94.88 142 ALA A C 1
ATOM 1103 O O . ALA A 1 142 ? 19.112 -0.806 -11.591 1.00 94.88 142 ALA A O 1
ATOM 1104 N N . GLY A 1 143 ? 17.540 0.676 -10.966 1.00 93.88 143 GLY A N 1
ATOM 1105 C CA . GLY A 1 143 ? 18.474 1.691 -10.473 1.00 93.88 143 GLY A CA 1
ATOM 1106 C C . GLY A 1 143 ? 19.300 1.255 -9.259 1.00 93.88 143 GLY A C 1
ATOM 1107 O O . GLY A 1 143 ? 20.419 1.728 -9.079 1.00 93.88 143 GLY A O 1
ATOM 1108 N N . GLU A 1 144 ? 18.777 0.344 -8.435 1.00 93.81 144 GLU A N 1
ATOM 1109 C CA . GLU A 1 144 ? 19.467 -0.189 -7.253 1.00 93.81 144 GLU A CA 1
ATOM 1110 C C . GLU A 1 144 ? 20.159 -1.540 -7.498 1.00 93.81 144 GLU A C 1
ATOM 1112 O O . GLU A 1 144 ? 20.798 -2.079 -6.592 1.00 93.81 144 GLU A O 1
ATOM 1117 N N . GLY A 1 145 ? 20.079 -2.074 -8.721 1.00 94.25 145 GLY A N 1
ATOM 1118 C CA . GLY A 1 145 ? 20.726 -3.331 -9.090 1.00 94.25 145 GLY A CA 1
ATOM 1119 C C . GLY A 1 145 ? 20.070 -4.560 -8.458 1.00 94.25 145 GLY A C 1
ATOM 1120 O O . GLY A 1 145 ? 20.762 -5.501 -8.085 1.00 94.25 145 GLY A O 1
ATOM 1121 N N . TRP A 1 146 ? 18.746 -4.559 -8.312 1.00 94.38 146 TRP A N 1
ATOM 1122 C CA . TRP A 1 146 ? 17.962 -5.680 -7.784 1.00 94.38 146 TRP A CA 1
ATOM 1123 C C . TRP A 1 146 ? 17.376 -6.523 -8.919 1.00 94.38 146 TRP A C 1
ATOM 1125 O O . TRP A 1 146 ? 16.161 -6.616 -9.080 1.00 94.38 146 TRP A O 1
ATOM 1135 N N . GLN A 1 147 ? 18.236 -7.139 -9.735 1.00 94.56 147 GLN A N 1
ATOM 1136 C CA . GLN A 1 147 ? 17.801 -7.785 -10.982 1.00 94.56 147 GLN A CA 1
ATOM 1137 C C . GLN A 1 147 ? 16.844 -8.962 -10.754 1.00 94.56 147 GLN A C 1
ATOM 1139 O O . GLN A 1 147 ? 15.944 -9.164 -11.562 1.00 94.56 147 GLN A O 1
ATOM 1144 N N . ASN A 1 148 ? 16.994 -9.703 -9.651 1.00 94.38 148 ASN A N 1
ATOM 1145 C CA . ASN A 1 148 ? 16.088 -10.809 -9.324 1.00 94.38 148 ASN A CA 1
ATOM 1146 C C . ASN A 1 148 ? 14.660 -10.306 -9.074 1.00 94.38 148 ASN A C 1
ATOM 1148 O O . ASN A 1 148 ? 13.722 -10.806 -9.681 1.00 94.38 148 ASN A O 1
ATOM 1152 N N . LEU A 1 149 ? 14.509 -9.258 -8.256 1.00 91.50 149 LEU A N 1
ATOM 1153 C CA . LEU A 1 149 ? 13.203 -8.649 -7.988 1.00 91.50 149 LEU A CA 1
ATOM 1154 C C . LEU A 1 149 ? 12.627 -7.974 -9.239 1.00 91.50 149 LEU A C 1
ATOM 1156 O O . LEU A 1 149 ? 11.427 -8.028 -9.482 1.00 91.50 149 LEU A O 1
ATOM 1160 N N . LEU A 1 150 ? 13.479 -7.363 -10.068 1.00 93.62 150 LEU A N 1
ATOM 1161 C CA . LEU A 1 150 ? 13.054 -6.806 -11.351 1.00 93.62 150 LEU A CA 1
ATOM 1162 C C . LEU A 1 150 ? 12.479 -7.893 -12.272 1.00 93.62 150 LEU A C 1
ATOM 1164 O O . LEU A 1 150 ? 11.411 -7.699 -12.845 1.00 93.62 150 LEU A O 1
ATOM 1168 N N . ALA A 1 151 ? 13.152 -9.041 -12.382 1.00 94.56 151 ALA A N 1
ATOM 1169 C CA . ALA A 1 151 ? 12.695 -10.159 -13.205 1.00 94.56 151 ALA A CA 1
ATOM 1170 C C . ALA A 1 151 ? 11.342 -10.729 -12.744 1.00 94.56 151 ALA A C 1
ATOM 1172 O O . ALA A 1 151 ? 10.570 -11.199 -13.575 1.00 94.56 151 ALA A O 1
ATOM 1173 N N . GLU A 1 152 ? 11.034 -10.652 -11.448 1.00 92.38 152 GLU A N 1
ATOM 1174 C CA . GLU A 1 152 ? 9.740 -11.069 -10.896 1.00 92.38 152 GLU A CA 1
ATOM 1175 C C . GLU A 1 152 ? 8.599 -10.097 -11.239 1.00 92.38 152 GLU A C 1
ATOM 1177 O O . GLU A 1 152 ? 7.461 -10.525 -11.425 1.00 92.38 152 GLU A O 1
ATOM 1182 N N . VAL A 1 153 ? 8.881 -8.793 -11.344 1.00 92.19 153 VAL A N 1
ATOM 1183 C CA . VAL A 1 153 ? 7.849 -7.757 -11.544 1.00 92.19 153 VAL A CA 1
ATOM 1184 C C . VAL A 1 153 ? 7.604 -7.429 -13.019 1.00 92.19 153 VAL A C 1
ATOM 1186 O O . VAL A 1 153 ? 6.471 -7.115 -13.383 1.00 92.19 153 VAL A O 1
ATOM 1189 N N . LEU A 1 154 ? 8.622 -7.538 -13.879 1.00 91.12 154 LEU A N 1
ATOM 1190 C CA . LEU A 1 154 ? 8.524 -7.212 -15.310 1.00 91.12 154 LEU A CA 1
ATOM 1191 C C . LEU A 1 154 ? 7.341 -7.878 -16.044 1.00 91.12 154 LEU A C 1
ATOM 1193 O O . LEU A 1 154 ? 6.685 -7.183 -16.820 1.00 91.12 154 LEU A O 1
ATOM 1197 N N . PRO A 1 155 ? 7.003 -9.164 -15.809 1.00 93.00 155 PRO A N 1
ATOM 1198 C CA . PRO A 1 155 ? 5.836 -9.774 -16.445 1.00 93.00 155 PRO A CA 1
ATOM 1199 C C . PRO A 1 155 ? 4.517 -9.075 -16.091 1.00 93.00 155 PRO A C 1
ATOM 1201 O O . PRO A 1 155 ? 3.649 -8.946 -16.948 1.00 93.00 155 PRO A O 1
ATOM 1204 N N . ASN A 1 156 ? 4.366 -8.584 -14.857 1.00 88.50 156 ASN A N 1
ATOM 1205 C CA . ASN A 1 156 ? 3.142 -7.902 -14.425 1.00 88.50 156 ASN A CA 1
ATOM 1206 C C . ASN A 1 156 ? 2.977 -6.537 -15.106 1.00 88.50 156 ASN A C 1
ATOM 1208 O O . ASN A 1 156 ? 1.854 -6.131 -15.417 1.00 88.50 156 ASN A O 1
ATOM 1212 N N . LEU A 1 157 ? 4.093 -5.846 -15.364 1.00 86.75 157 LEU A N 1
ATOM 1213 C CA . LEU A 1 157 ? 4.098 -4.621 -16.160 1.00 86.75 157 LEU A CA 1
ATOM 1214 C C . LEU A 1 157 ? 3.678 -4.917 -17.603 1.00 86.75 157 LEU A C 1
ATOM 1216 O O . LEU A 1 157 ? 2.728 -4.308 -18.078 1.00 86.75 157 LEU A O 1
ATOM 1220 N N . ALA A 1 158 ? 4.310 -5.904 -18.247 1.00 88.69 158 ALA A N 1
ATOM 1221 C CA . ALA A 1 158 ? 4.022 -6.261 -19.637 1.00 88.69 158 ALA A CA 1
ATOM 1222 C C . ALA A 1 158 ? 2.537 -6.601 -19.858 1.00 88.69 158 ALA A C 1
ATOM 1224 O O . ALA A 1 158 ? 1.904 -6.055 -20.753 1.00 88.69 158 ALA A O 1
ATOM 1225 N N . VAL A 1 159 ? 1.939 -7.422 -18.984 1.00 85.19 159 VAL A N 1
ATOM 1226 C CA . VAL A 1 159 ? 0.501 -7.745 -19.073 1.00 85.19 159 VAL A CA 1
ATOM 1227 C C . VAL A 1 159 ? -0.368 -6.491 -18.923 1.00 85.19 159 VAL A C 1
ATOM 1229 O O . VAL A 1 159 ? -1.407 -6.372 -19.570 1.00 85.19 159 VAL A O 1
ATOM 1232 N N . SER A 1 160 ? 0.038 -5.551 -18.069 1.00 81.19 160 SER A N 1
ATOM 1233 C CA . SER A 1 160 ? -0.707 -4.305 -17.864 1.00 81.19 160 SER A CA 1
ATOM 1234 C C . SER A 1 160 ? -0.605 -3.357 -19.065 1.00 81.19 160 SER A C 1
ATOM 1236 O O . SER A 1 160 ? -1.543 -2.611 -19.309 1.00 81.19 160 SER A O 1
ATOM 1238 N N . GLU A 1 161 ? 0.482 -3.395 -19.833 1.00 81.19 161 GLU A N 1
ATOM 1239 C CA . GLU A 1 161 ? 0.641 -2.606 -21.065 1.00 81.19 161 GLU A CA 1
ATOM 1240 C C . GLU A 1 161 ? -0.079 -3.242 -22.266 1.00 81.19 161 GLU A C 1
ATOM 1242 O O . GLU A 1 161 ? -0.694 -2.535 -23.059 1.00 81.19 161 GLU A O 1
ATOM 1247 N N . ASP A 1 162 ? -0.070 -4.573 -22.379 1.00 79.25 162 ASP A N 1
ATOM 1248 C CA . ASP A 1 162 ? -0.669 -5.299 -23.511 1.00 79.25 162 ASP A CA 1
ATOM 1249 C C . ASP A 1 162 ? -2.211 -5.297 -23.510 1.00 79.25 162 ASP A C 1
ATOM 1251 O O . ASP A 1 162 ? -2.837 -5.622 -24.521 1.00 79.25 162 ASP A O 1
ATOM 1255 N N . THR A 1 163 ? -2.843 -4.963 -22.380 1.00 75.50 163 THR A N 1
ATOM 1256 C CA . THR A 1 163 ? -4.313 -4.977 -22.219 1.00 75.50 163 THR A CA 1
ATOM 1257 C C . THR A 1 163 ? -4.961 -3.608 -22.518 1.00 75.50 163 THR A C 1
ATOM 1259 O O . THR A 1 163 ? -6.151 -3.417 -22.257 1.00 75.50 163 THR A O 1
ATOM 1262 N N . GLN A 1 164 ? -4.185 -2.652 -23.043 1.00 56.78 164 GLN A N 1
ATOM 1263 C CA . GLN A 1 164 ? -4.593 -1.267 -23.313 1.00 56.78 164 GLN A CA 1
ATOM 1264 C C . GLN A 1 164 ? -5.195 -1.054 -24.714 1.00 56.78 164 GLN A C 1
ATOM 1266 O O . GLN A 1 164 ? -4.788 -1.750 -25.672 1.00 56.78 164 GLN A O 1
#

Organism: Amborella trichopoda (NCBI:txid13333)

Secondary structure (DSSP, 8-state):
------------------------------------PPPP-SSSHHHHHHHSPPPHHHHHHHHHHHHHHHHT-HHHHHHTSSHHHHHHHHHHHHHHHHHHHHTSTTHHHHHHHHHHHHHHHHHTT-HHHHHHHHHHHHHHHHHTT-HHHHHHHHHHHHHHHHT-

Radius of gyration: 34.4 Å; chains: 1; bounding box: 80×58×86 Å

Foldseek 3Di:
DDDDDDDDDDDDDDDDDDDDDDDDDDDDDDDDDDDDDDDDDDPVVVVVVVVDDDDPVRVVVVVVVVVCCVVPPVLVCQCPVDPVSVLVVVLVVLQVVLVVCCPDPNNVSSLVSLQVNLVSCVVVVVLVSNLVSLVSNLVVCVVVVVVVVNVVSVVSNVVSVVSD

Sequence (164 aa):
MSLYTEYVGSPGADGSPMMPPPNKIPVSSMSRTNSRPVQFENSSLIQSLVDRPMKLSEVHVAAEHVLNATISDPDLLKAISSVHDFELKYLDLTKGAAENYNRSWWKRHGVVLDGEIAAVCHRHGNYDLSAKSYEKVCALYAGEGWQNLLAEVLPNLAVSEDTQ

pLDDT: mean 78.8, std 23.05, range [29.42, 97.56]

InterPro domains:
  IPR045126 Trafficking protein particle complex subunit TRAPPC10/Trs130 [PTHR13251] (34-158)